Protein AF-A0A914QRM3-F1 (afdb_monomer_lite)

Sequence (183 aa):
MPHLQSGLRARVAMALPGKPNEVCYCHERDYAPWTGEIHGLSQALMSKSRKQKIFWWLVLIICIFCGIFTTVLVVLEYVEGPTATSTTIKMVNTLEFPTITVCPKVPDAFNFTTILEDIHNLIPDIDEIVARDLISYFIAGSGLENMDMIPYNNISYNKYLNSLYLTWSRGYTPGEFFDRIQV

InterPro domains:
  IPR001873 Epithelial sodium channel [PF00858] (37-107)

Foldseek 3Di:
DDDDDDDDPDDPDDDDDPDDDPPPPDPPDDDDPCCVVPPLSCQLRVPPDPVSVVVSVVVVVVVVVVVVVVVVVVVVCVVVPDDDDDDDDDDDPDDDDDDDDDDDLDVPLFPVVVQLVLLCVQVVPDDPVLSVLLVLLLCVVVVHPDSVVNVVDDPVSNVVSVVSNCSSCPPHDNVRSVVVRSD

pLDDT: mean 83.01, std 15.84, range [32.31, 98.38]

Radius of gyration: 47.0 Å; chains: 1; bounding box: 80×95×105 Å

Secondary structure (DSSP, 8-state):
-----------------SS--------TTPPPGGGGTSTTHHHHHH-SSHHHHHHHHHHHHHHHHHHHHHHHHHHHHHHH-PPPPPP-----S--PPPP-----SS-TT--HHHHHHHHHHHSTT--HHHHHHHHHHHHHHTT-S--TTGGGS-HHHHHHHHHHHHHHTTTS-HHHHHHHHT-

Organism: NCBI:txid227884

Structure (mmCIF, N/CA/C/O backbone):
data_AF-A0A914QRM3-F1
#
_entry.id   AF-A0A914QRM3-F1
#
loop_
_atom_site.group_PDB
_atom_site.id
_atom_site.type_symbol
_atom_site.label_atom_id
_atom_site.label_alt_id
_atom_site.label_comp_id
_atom_site.label_asym_id
_atom_site.label_entity_id
_atom_site.label_seq_id
_atom_site.pdbx_PDB_ins_code
_atom_site.Cartn_x
_atom_site.Cartn_y
_atom_site.Cartn_z
_atom_site.occupancy
_atom_site.B_iso_or_equiv
_atom_site.auth_seq_id
_atom_site.auth_comp_id
_atom_site.auth_asym_id
_atom_site.auth_atom_id
_atom_site.pdbx_PDB_model_num
ATOM 1 N N . MET A 1 1 ? -30.491 -69.996 35.099 1.00 32.31 1 MET A N 1
ATOM 2 C CA . MET A 1 1 ? -29.534 -68.967 35.556 1.00 32.31 1 MET A CA 1
ATOM 3 C C . MET A 1 1 ? -30.222 -67.610 35.479 1.00 32.31 1 MET A C 1
ATOM 5 O O . MET A 1 1 ? -30.950 -67.401 34.516 1.00 32.31 1 MET A O 1
ATOM 9 N N . PRO A 1 2 ? -30.103 -66.774 36.521 1.00 44.44 2 PRO A N 1
ATOM 10 C CA . PRO A 1 2 ? -30.988 -65.642 36.787 1.00 44.44 2 PRO A CA 1
ATOM 11 C C . PRO A 1 2 ? -30.394 -64.312 36.299 1.00 44.44 2 PRO A C 1
ATOM 13 O O . PRO A 1 2 ? -29.181 -64.200 36.171 1.00 44.44 2 PRO A O 1
ATOM 16 N N . HIS A 1 3 ? -31.224 -63.278 36.146 1.00 36.53 3 HIS A N 1
ATOM 17 C CA . HIS A 1 3 ? -30.828 -61.930 36.557 1.00 36.53 3 HIS A CA 1
ATOM 18 C C . HIS A 1 3 ? -32.041 -61.124 37.036 1.00 36.53 3 HIS A C 1
ATOM 20 O O . HIS A 1 3 ? -33.030 -60.938 36.333 1.00 36.53 3 HIS A O 1
ATOM 26 N N . LEU A 1 4 ? -31.920 -60.714 38.298 1.00 45.38 4 LEU A N 1
ATOM 27 C CA . LEU A 1 4 ? -32.715 -59.758 39.060 1.00 45.38 4 LEU A CA 1
ATOM 28 C C . LEU A 1 4 ? -32.972 -58.454 38.291 1.00 45.38 4 LEU A C 1
ATOM 30 O O . LEU A 1 4 ? -32.024 -57.887 37.759 1.00 45.38 4 LEU A O 1
ATOM 34 N N . GLN A 1 5 ? -34.165 -57.878 38.451 1.00 45.59 5 GLN A N 1
ATOM 35 C CA . GLN A 1 5 ? -34.281 -56.456 38.788 1.00 45.59 5 GLN A CA 1
ATOM 36 C C . GLN A 1 5 ? -35.493 -56.220 39.699 1.00 45.59 5 GLN A C 1
ATOM 38 O O . GLN A 1 5 ? -36.649 -56.433 39.343 1.00 45.59 5 GLN A O 1
ATOM 43 N N . SER A 1 6 ? -35.171 -55.821 40.926 1.00 44.22 6 SER A N 1
ATOM 44 C CA . SER A 1 6 ? -36.062 -55.444 42.012 1.00 44.22 6 SER A CA 1
ATOM 45 C C . SER A 1 6 ? -36.699 -54.077 41.753 1.00 44.22 6 SER A C 1
ATOM 47 O O . SER A 1 6 ? -35.996 -53.069 41.703 1.00 44.22 6 SER A O 1
ATOM 49 N N . GLY A 1 7 ? -38.026 -54.019 41.659 1.00 42.59 7 GLY A N 1
ATOM 50 C CA . GLY A 1 7 ? -38.788 -52.769 41.671 1.00 42.59 7 GLY A CA 1
ATOM 51 C C . GLY A 1 7 ? -39.452 -52.549 43.028 1.00 42.59 7 GLY A C 1
ATOM 52 O O . GLY A 1 7 ? -40.597 -52.950 43.227 1.00 42.59 7 GLY A O 1
ATOM 53 N N . LEU A 1 8 ? -38.748 -51.919 43.971 1.00 43.88 8 LEU A N 1
ATOM 54 C CA . LEU A 1 8 ? -39.330 -51.486 45.243 1.00 43.88 8 LEU A CA 1
ATOM 55 C C . LEU A 1 8 ? -40.214 -50.249 44.977 1.00 43.88 8 LEU A C 1
ATOM 57 O O . LEU A 1 8 ? -39.715 -49.139 44.807 1.00 43.88 8 LEU A O 1
ATOM 61 N N . ARG A 1 9 ? -41.539 -50.424 44.905 1.00 50.69 9 ARG A N 1
ATOM 62 C CA . ARG A 1 9 ? -42.498 -49.304 44.849 1.00 50.69 9 ARG A CA 1
ATOM 63 C C . ARG A 1 9 ? -42.580 -48.643 46.228 1.00 50.69 9 ARG A C 1
ATOM 65 O O . ARG A 1 9 ? -43.373 -49.056 47.072 1.00 50.69 9 ARG A O 1
ATOM 72 N N . ALA A 1 10 ? -41.777 -47.608 46.455 1.00 48.44 10 ALA A N 1
ATOM 73 C CA . ALA A 1 10 ? -41.947 -46.729 47.605 1.00 48.44 10 ALA A CA 1
ATOM 74 C C . ALA A 1 10 ? -43.252 -45.929 47.441 1.00 48.44 10 ALA A C 1
ATOM 76 O O . ALA A 1 10 ? -43.382 -45.099 46.542 1.00 48.44 10 ALA A O 1
ATOM 77 N N . ARG A 1 11 ? -44.246 -46.191 48.298 1.00 51.44 11 ARG A N 1
ATOM 78 C CA . ARG A 1 11 ? -45.405 -45.305 48.452 1.00 51.44 11 ARG A CA 1
ATOM 79 C C . ARG A 1 11 ? -44.953 -44.091 49.256 1.00 51.44 11 ARG A C 1
ATOM 81 O O . ARG A 1 11 ? -44.710 -44.206 50.453 1.00 51.44 11 ARG A O 1
ATOM 88 N N . VAL A 1 12 ? -44.847 -42.940 48.604 1.00 52.22 12 VAL A N 1
ATOM 89 C CA . VAL A 1 12 ? -44.660 -41.662 49.295 1.00 52.22 12 VAL A CA 1
ATOM 90 C C . VAL A 1 12 ? -46.007 -41.277 49.904 1.00 52.22 12 VAL A C 1
ATOM 92 O O . VAL A 1 12 ? -46.926 -40.872 49.197 1.00 52.22 12 VAL A O 1
ATOM 95 N N . ALA A 1 13 ? -46.150 -41.471 51.214 1.00 53.34 13 ALA A N 1
ATOM 96 C CA . ALA A 1 13 ? -47.268 -40.926 51.968 1.00 53.34 13 ALA A CA 1
ATOM 97 C C . ALA A 1 13 ? -46.993 -39.438 52.220 1.00 53.34 13 ALA A C 1
ATOM 99 O O . ALA A 1 13 ? -46.031 -39.082 52.898 1.00 53.34 13 ALA A O 1
ATOM 100 N N . MET A 1 14 ? -47.820 -38.569 51.643 1.00 47.22 14 MET A N 1
ATOM 101 C CA . MET A 1 14 ? -47.774 -37.134 51.902 1.00 47.22 14 MET A CA 1
ATOM 102 C C . MET A 1 14 ? -48.341 -36.880 53.305 1.00 47.22 14 MET A C 1
ATOM 104 O O . MET A 1 14 ? -49.544 -36.997 53.525 1.00 47.22 14 MET A O 1
ATOM 108 N N . ALA A 1 15 ? -47.470 -36.578 54.268 1.00 55.47 15 ALA A N 1
ATOM 109 C CA . ALA A 1 15 ? -47.881 -36.130 55.592 1.00 55.47 15 ALA A CA 1
ATOM 110 C C . ALA A 1 15 ? -48.317 -34.661 55.499 1.00 55.47 15 ALA A C 1
ATOM 112 O O . ALA A 1 15 ? -47.484 -33.765 55.379 1.00 55.47 15 ALA A O 1
ATOM 113 N N . LEU A 1 16 ? -49.627 -34.417 55.518 1.00 57.28 16 LEU A N 1
ATOM 114 C CA . LEU A 1 16 ? -50.169 -33.067 55.653 1.00 57.28 16 LEU A CA 1
ATOM 115 C C . LEU A 1 16 ? -50.011 -32.613 57.117 1.00 57.28 16 LEU A C 1
ATOM 117 O O . LEU A 1 16 ? -50.362 -33.376 58.022 1.00 57.28 16 LEU A O 1
ATOM 121 N N . PRO A 1 17 ? -49.479 -31.407 57.387 1.00 56.03 17 PRO A N 1
ATOM 122 C CA . PRO A 1 17 ? -49.338 -30.906 58.749 1.00 56.03 17 PRO A CA 1
ATOM 123 C C . PRO A 1 17 ? -50.717 -30.719 59.402 1.00 56.03 17 PRO A C 1
ATOM 125 O O . PRO A 1 17 ? -51.588 -30.034 58.879 1.00 56.03 17 PRO A O 1
ATOM 128 N N . GLY A 1 18 ? -50.911 -31.335 60.572 1.00 53.62 18 GLY A N 1
ATOM 129 C CA . GLY A 1 18 ? -52.171 -31.355 61.328 1.00 53.62 18 GLY A CA 1
ATOM 130 C C . GLY A 1 18 ? -52.475 -30.096 62.149 1.00 53.62 18 GLY A C 1
ATOM 131 O O . GLY A 1 18 ? -53.157 -30.195 63.166 1.00 53.62 18 GLY A O 1
ATOM 132 N N . LYS A 1 19 ? -51.963 -28.923 61.759 1.00 57.38 19 LYS A N 1
ATOM 133 C CA . LYS A 1 19 ? -52.330 -27.639 62.377 1.00 57.38 19 LYS A CA 1
ATOM 134 C C . LYS A 1 19 ? -53.019 -26.762 61.332 1.00 57.38 19 LYS A C 1
ATOM 136 O O . LYS A 1 19 ? -52.552 -26.748 60.196 1.00 57.38 19 LYS A O 1
ATOM 141 N N . PRO A 1 20 ? -54.110 -26.048 61.679 1.00 55.44 20 PRO A N 1
ATOM 142 C CA . PRO A 1 20 ? -54.709 -25.084 60.767 1.00 55.44 20 PRO A CA 1
ATOM 143 C C . PRO A 1 20 ? -53.620 -24.097 60.358 1.00 55.44 20 PRO A C 1
ATOM 145 O O . PRO A 1 20 ? -52.962 -23.511 61.216 1.00 55.44 20 PRO A O 1
ATOM 148 N N . ASN A 1 21 ? -53.384 -24.013 59.052 1.00 53.19 21 ASN A N 1
ATOM 149 C CA . ASN A 1 21 ? -52.345 -23.185 58.466 1.00 53.19 21 ASN A CA 1
ATOM 150 C C . ASN A 1 21 ? -52.490 -21.763 59.017 1.00 53.19 21 ASN A C 1
ATOM 152 O O . ASN A 1 21 ? -53.503 -21.108 58.763 1.00 53.19 21 ASN A O 1
ATOM 156 N N . GLU A 1 22 ? -51.493 -21.290 59.770 1.00 53.03 22 GLU A N 1
ATOM 157 C CA . GLU A 1 22 ? -51.285 -19.856 59.915 1.00 53.03 22 GLU A CA 1
ATOM 158 C C . GLU A 1 22 ? -51.167 -19.325 58.492 1.00 53.03 22 GLU A C 1
ATOM 160 O O . GLU A 1 22 ? -50.235 -19.660 57.760 1.00 53.03 22 GLU A O 1
ATOM 165 N N . VAL A 1 23 ? -52.193 -18.601 58.056 1.00 56.59 23 VAL A N 1
ATOM 166 C CA . VAL A 1 23 ? -52.211 -17.952 56.755 1.00 56.59 23 VAL A CA 1
ATOM 167 C C . VAL A 1 23 ? -50.979 -17.059 56.730 1.00 56.59 23 VAL A C 1
ATOM 169 O O . VAL A 1 23 ? -50.903 -16.092 57.488 1.00 56.59 23 VAL A O 1
ATOM 172 N N . CYS A 1 24 ? -49.980 -17.416 55.920 1.00 56.66 24 CYS A N 1
ATOM 173 C CA . CYS A 1 24 ? -48.835 -16.552 55.696 1.00 56.66 24 CYS A CA 1
ATOM 174 C C . CYS A 1 24 ? -49.390 -15.223 55.184 1.00 56.66 24 CYS A C 1
ATOM 176 O O . CYS A 1 24 ? -49.973 -15.176 54.101 1.00 56.66 24 CYS A O 1
ATOM 178 N N . TYR A 1 25 ? -49.255 -14.164 55.983 1.00 57.44 25 TYR A N 1
ATOM 179 C CA . TYR A 1 25 ? -49.552 -12.812 55.536 1.00 57.44 25 TYR A CA 1
ATOM 180 C C . TYR A 1 25 ? -48.707 -12.562 54.291 1.00 57.44 25 TYR A C 1
ATOM 182 O O . TYR A 1 25 ? -47.479 -12.524 54.371 1.00 57.44 25 TYR A O 1
ATOM 190 N N . CYS A 1 26 ? -49.354 -12.438 53.133 1.00 54.09 26 CYS A N 1
ATOM 191 C CA . CYS A 1 26 ? -48.689 -11.971 51.932 1.00 54.09 26 CYS A CA 1
ATOM 192 C C . CYS A 1 26 ? -48.079 -10.608 52.269 1.00 54.09 26 CYS A C 1
ATOM 194 O O . CYS A 1 26 ? -48.797 -9.687 52.660 1.00 54.09 26 CYS A O 1
ATOM 196 N N . HIS A 1 27 ? -46.756 -10.488 52.181 1.00 56.47 27 HIS A N 1
ATOM 197 C CA . HIS A 1 27 ? -46.093 -9.203 52.305 1.00 56.47 27 HIS A CA 1
ATOM 198 C C . HIS A 1 27 ? -46.630 -8.296 51.189 1.00 56.47 27 HIS A C 1
ATOM 200 O O . HIS A 1 27 ? -46.239 -8.409 50.032 1.00 56.47 27 HIS A O 1
ATOM 206 N N . GLU A 1 28 ? -47.528 -7.368 51.528 1.00 57.94 28 GLU A N 1
ATOM 207 C CA . GLU A 1 28 ? -48.158 -6.406 50.602 1.00 57.94 28 GLU A CA 1
ATOM 208 C C . GLU A 1 28 ? -47.154 -5.454 49.905 1.00 57.94 28 GLU A C 1
ATOM 210 O O . GLU A 1 28 ? -47.548 -4.516 49.213 1.00 57.94 28 GLU A O 1
ATOM 215 N N . ARG A 1 29 ? -45.841 -5.652 50.091 1.00 56.44 29 ARG A N 1
ATOM 216 C CA . ARG A 1 29 ? -44.758 -4.828 49.535 1.00 56.44 29 ARG A CA 1
ATOM 217 C C . ARG A 1 29 ? -43.585 -5.638 48.980 1.00 56.44 29 ARG A C 1
ATOM 219 O O . ARG A 1 29 ? -42.462 -5.134 48.968 1.00 56.44 29 ARG A O 1
ATOM 226 N N . ASP A 1 30 ? -43.820 -6.863 48.524 1.00 71.12 30 ASP A N 1
ATOM 227 C CA . ASP A 1 30 ? -42.767 -7.613 47.845 1.00 71.12 30 ASP A CA 1
ATOM 228 C C . ASP A 1 30 ? -42.549 -7.070 46.429 1.00 71.12 30 ASP A C 1
ATOM 230 O O . ASP A 1 30 ? -43.471 -6.932 45.623 1.00 71.12 30 ASP A O 1
ATOM 234 N N . TYR A 1 31 ? -41.299 -6.709 46.140 1.00 75.75 31 TYR A N 1
ATOM 235 C CA . TYR A 1 31 ? -40.885 -6.312 44.802 1.00 75.75 31 TYR A CA 1
ATOM 236 C C . TYR A 1 31 ? -40.922 -7.521 43.867 1.00 75.75 31 TYR A C 1
ATOM 238 O O . TYR A 1 31 ? -40.736 -8.663 44.284 1.00 75.75 31 TYR A O 1
ATOM 246 N N . ALA A 1 32 ? -41.145 -7.265 42.579 1.00 82.19 32 ALA A N 1
ATOM 247 C CA . ALA A 1 32 ? -41.215 -8.326 41.589 1.00 82.19 32 ALA A CA 1
ATOM 248 C C . ALA A 1 32 ? -39.908 -9.158 41.549 1.00 82.19 32 ALA A C 1
ATOM 250 O O . ALA A 1 32 ? -38.824 -8.589 41.734 1.00 82.19 32 ALA A O 1
ATOM 251 N N . PRO A 1 33 ? -39.977 -10.476 41.265 1.00 80.19 33 PRO A N 1
ATOM 252 C CA . PRO A 1 33 ? -38.829 -11.387 41.377 1.00 80.19 33 PRO A CA 1
ATOM 253 C C . PRO A 1 33 ? -37.594 -10.957 40.567 1.00 80.19 33 PRO A C 1
ATOM 255 O O . PRO A 1 33 ? -36.465 -11.117 41.026 1.00 80.19 33 PRO A O 1
ATOM 258 N N . TRP A 1 34 ? -37.804 -10.324 39.408 1.00 83.56 34 TRP A N 1
ATOM 259 C CA . TRP A 1 34 ? -36.744 -9.835 38.514 1.00 83.56 34 TRP A CA 1
ATOM 260 C C . TRP A 1 34 ? -35.870 -8.732 39.128 1.00 83.56 34 TRP A C 1
ATOM 262 O O . TRP A 1 34 ? -34.761 -8.474 38.665 1.00 83.56 34 TRP A O 1
ATOM 272 N N . THR A 1 35 ? -36.315 -8.079 40.205 1.00 83.88 35 THR A N 1
ATOM 273 C CA . THR A 1 35 ? -35.494 -7.068 40.894 1.00 83.88 35 THR A CA 1
ATOM 274 C C . THR A 1 35 ? -34.237 -7.654 41.542 1.00 83.88 35 THR A C 1
ATOM 276 O O . THR A 1 35 ? -33.295 -6.908 41.814 1.00 83.88 35 THR A O 1
ATOM 279 N N . GLY A 1 36 ? -34.202 -8.976 41.758 1.00 82.00 36 GLY A N 1
ATOM 280 C CA . GLY A 1 36 ? -33.008 -9.710 42.176 1.00 82.00 36 GLY A CA 1
ATOM 281 C C . GLY A 1 36 ? -32.040 -10.034 41.033 1.00 82.00 36 GLY A C 1
ATOM 282 O O . GLY A 1 36 ? -30.864 -10.267 41.295 1.00 82.00 36 GLY A O 1
ATOM 283 N N . GLU A 1 37 ? -32.501 -10.013 39.781 1.00 88.50 37 GLU A N 1
ATOM 284 C CA . GLU A 1 37 ? -31.672 -10.292 38.598 1.00 88.50 37 GLU A CA 1
ATOM 285 C C . GLU A 1 37 ? -30.802 -9.085 38.228 1.00 88.50 37 GLU A C 1
ATOM 287 O O . GLU A 1 37 ? -29.675 -9.228 37.752 1.00 88.50 37 GLU A O 1
ATOM 292 N N . ILE A 1 38 ? -31.304 -7.876 38.492 1.00 88.88 38 ILE A N 1
ATOM 293 C CA . ILE A 1 38 ? -30.548 -6.643 38.289 1.00 88.88 38 ILE A CA 1
ATOM 294 C C . ILE A 1 38 ? -29.708 -6.370 39.535 1.00 88.88 38 ILE A C 1
ATOM 296 O O . ILE A 1 38 ? -30.195 -5.870 40.556 1.00 88.88 38 ILE A O 1
ATOM 300 N N . HIS A 1 39 ? -28.414 -6.676 39.434 1.00 88.38 39 HIS A N 1
ATOM 301 C CA . HIS A 1 39 ? -27.445 -6.415 40.493 1.00 88.38 39 HIS A CA 1
ATOM 302 C C . HIS A 1 39 ? -27.532 -4.958 40.977 1.00 88.38 39 HIS A C 1
ATOM 304 O O . HIS A 1 39 ? -27.426 -4.013 40.201 1.00 88.38 39 HIS A O 1
ATOM 310 N N . GLY A 1 40 ? -27.745 -4.775 42.283 1.00 85.94 40 GLY A N 1
ATOM 311 C CA . GLY A 1 40 ? -27.859 -3.459 42.922 1.00 85.94 40 GLY A CA 1
ATOM 312 C C . GLY A 1 40 ? -29.268 -2.850 42.939 1.00 85.94 40 GLY A C 1
ATOM 313 O O . GLY A 1 40 ? -29.540 -2.030 43.818 1.00 85.94 40 GLY A O 1
ATOM 314 N N . LEU A 1 41 ? -30.198 -3.284 42.075 1.00 90.06 41 LEU A N 1
ATOM 315 C CA . LEU A 1 41 ? -31.577 -2.769 42.059 1.00 90.06 41 LEU A CA 1
ATOM 316 C C . LEU A 1 41 ? -32.353 -3.178 43.314 1.00 90.06 41 LEU A C 1
ATOM 318 O O . LEU A 1 41 ? -32.967 -2.332 43.966 1.00 90.06 41 LEU A O 1
ATOM 322 N N . SER A 1 42 ? -32.250 -4.447 43.712 1.00 87.38 42 SER A N 1
ATOM 323 C CA . SER A 1 42 ? -32.796 -4.932 44.985 1.00 87.38 42 SER A CA 1
ATOM 324 C C . SER A 1 42 ? -32.278 -4.111 46.181 1.00 87.38 42 SER A C 1
ATOM 326 O O . SER A 1 42 ? -33.062 -3.690 47.031 1.00 87.38 42 SER A O 1
ATOM 328 N N . GLN A 1 43 ? -30.986 -3.753 46.203 1.00 88.12 43 GLN A N 1
ATOM 329 C CA . GLN A 1 43 ? -30.393 -2.956 47.288 1.00 88.12 43 GLN A CA 1
ATOM 330 C C . GLN A 1 43 ? -30.882 -1.499 47.303 1.00 88.12 43 GLN A C 1
ATOM 332 O O . GLN A 1 43 ? -31.118 -0.930 48.374 1.00 88.12 43 GLN A O 1
ATOM 337 N N . ALA A 1 44 ? -31.102 -0.903 46.128 1.00 88.81 44 ALA A N 1
ATOM 338 C CA . ALA A 1 44 ? -31.688 0.431 46.004 1.00 88.81 44 ALA A CA 1
ATOM 339 C C . ALA A 1 44 ? -33.150 0.474 46.489 1.00 88.81 44 ALA A C 1
ATOM 341 O O . ALA A 1 44 ? -33.570 1.444 47.132 1.00 88.81 44 ALA A O 1
ATOM 342 N N . LEU A 1 45 ? -33.915 -0.590 46.226 1.00 87.44 45 LEU A N 1
ATOM 343 C CA . LEU A 1 45 ? -35.334 -0.701 46.572 1.00 87.44 45 LEU A CA 1
ATOM 344 C C . LEU A 1 45 ? -35.570 -1.093 48.043 1.00 87.44 45 LEU A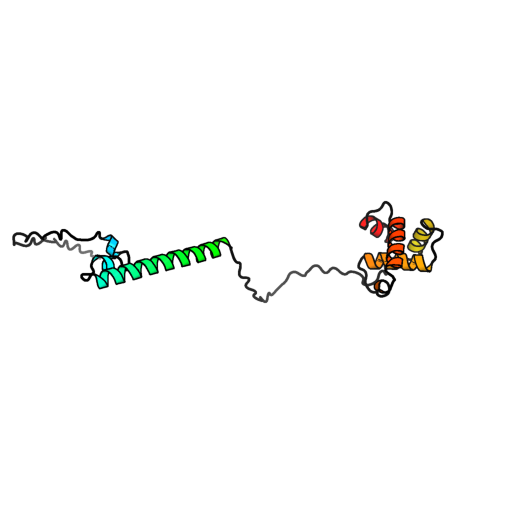 C 1
ATOM 346 O O . LEU A 1 45 ? -36.437 -0.512 48.709 1.00 87.44 45 LEU A O 1
ATOM 350 N N . MET A 1 46 ? -34.782 -2.032 48.575 1.00 85.56 46 MET A N 1
ATOM 351 C CA . MET A 1 46 ? -34.947 -2.600 49.924 1.00 85.56 46 MET A CA 1
ATOM 352 C C . MET A 1 46 ? -34.203 -1.835 51.030 1.00 85.56 46 MET A C 1
ATOM 354 O O . MET A 1 46 ? -34.417 -2.095 52.216 1.00 85.56 46 MET A O 1
ATOM 358 N N . SER A 1 47 ? -33.350 -0.867 50.683 1.00 87.19 47 SER A N 1
ATOM 359 C CA . SER A 1 47 ? -32.629 -0.052 51.668 1.00 87.19 47 SER A CA 1
ATOM 360 C C . SER A 1 47 ? -33.584 0.693 52.616 1.00 87.19 47 SER A C 1
ATOM 362 O O . SER A 1 47 ? -34.493 1.402 52.184 1.00 87.19 47 SER A O 1
ATOM 364 N N . LYS A 1 48 ? -33.356 0.591 53.932 1.00 86.19 48 LYS A N 1
ATOM 365 C CA . LYS A 1 48 ? -34.233 1.193 54.958 1.00 86.19 48 LYS A CA 1
ATOM 366 C C . LYS A 1 48 ? -33.972 2.688 55.174 1.00 86.19 48 LYS A C 1
ATOM 368 O O . LYS A 1 48 ? -34.889 3.438 55.496 1.00 86.19 48 LYS A O 1
ATOM 373 N N . SER A 1 49 ? -32.729 3.138 54.981 1.00 92.75 49 SER A N 1
ATOM 374 C CA . SER A 1 49 ? -32.320 4.532 55.198 1.00 92.75 49 SER A CA 1
ATOM 375 C C . SER A 1 49 ? -32.378 5.352 53.908 1.00 92.75 49 SER A C 1
ATOM 377 O O . SER A 1 49 ? -31.940 4.892 52.852 1.00 92.75 49 SER A O 1
ATOM 379 N N . ARG A 1 50 ? -32.844 6.609 53.993 1.00 88.75 50 ARG A N 1
ATOM 380 C CA . ARG A 1 50 ? -32.840 7.552 52.854 1.00 88.75 50 ARG A CA 1
ATOM 381 C C . ARG A 1 50 ? -31.432 7.769 52.289 1.00 88.75 50 ARG A C 1
ATOM 383 O O . ARG A 1 50 ? -31.275 7.806 51.076 1.00 88.75 50 ARG A O 1
ATOM 390 N N . LYS A 1 51 ? -30.410 7.849 53.150 1.00 92.19 51 LYS A N 1
ATOM 391 C CA . LYS A 1 51 ? -29.010 8.038 52.722 1.00 92.19 51 LYS A CA 1
ATOM 392 C C . LYS A 1 51 ? -28.509 6.855 51.891 1.00 92.19 51 LYS A C 1
ATOM 394 O O . LYS A 1 51 ? -27.903 7.044 50.846 1.00 92.19 51 LYS A O 1
ATOM 399 N N . GLN A 1 52 ? -28.818 5.640 52.337 1.00 89.88 52 GLN A N 1
ATOM 400 C CA . GLN A 1 52 ? -28.413 4.411 51.660 1.00 89.88 52 GLN A CA 1
ATOM 401 C C . GLN A 1 52 ? -29.182 4.209 50.342 1.00 89.88 52 GLN A C 1
ATOM 403 O O . GLN A 1 52 ? -28.589 3.767 49.364 1.00 89.88 52 GLN A O 1
ATOM 408 N N . LYS A 1 53 ? -30.457 4.625 50.264 1.00 91.44 53 LYS A N 1
ATOM 409 C CA . LYS A 1 53 ? -31.199 4.648 48.990 1.00 91.44 53 LYS A CA 1
ATOM 410 C C . LYS A 1 53 ? -30.538 5.573 47.971 1.00 91.44 53 LYS A C 1
ATOM 412 O O . LYS A 1 53 ? -30.301 5.151 46.847 1.00 91.44 53 LYS A O 1
ATOM 417 N N . ILE A 1 54 ? -30.222 6.808 48.368 1.00 94.12 54 ILE A N 1
ATOM 418 C CA . ILE A 1 54 ? -29.564 7.784 47.485 1.00 94.12 54 ILE A CA 1
ATOM 419 C C . ILE A 1 54 ? -28.218 7.241 46.996 1.00 94.12 54 ILE A C 1
ATOM 421 O O . ILE A 1 54 ? -27.936 7.313 45.806 1.00 94.12 54 ILE A O 1
ATOM 425 N N . PHE A 1 55 ? -27.426 6.646 47.893 1.00 94.44 55 PHE A N 1
ATOM 426 C CA . PHE A 1 55 ? -26.156 6.016 47.536 1.00 94.44 55 PHE A CA 1
ATOM 427 C C . PHE A 1 55 ? -26.323 4.930 46.462 1.00 94.44 55 PHE A C 1
ATOM 429 O O . PHE A 1 55 ? -25.663 4.994 45.430 1.00 94.44 55 PHE A O 1
ATOM 436 N N . TRP A 1 56 ? -27.232 3.969 46.657 1.00 93.81 56 TRP A N 1
ATOM 437 C CA . TRP A 1 56 ? -27.425 2.881 45.692 1.00 93.81 56 TRP A CA 1
ATOM 438 C C . TRP A 1 56 ? -27.983 3.353 44.350 1.00 93.81 56 TRP A C 1
ATOM 440 O O . TRP A 1 56 ? -27.559 2.855 43.310 1.00 93.81 56 TRP A O 1
ATOM 450 N N . TRP A 1 57 ? -28.880 4.341 44.354 1.00 94.31 57 TRP A N 1
ATOM 451 C CA . TRP A 1 57 ? -29.363 4.956 43.117 1.00 94.31 57 TRP A CA 1
ATOM 452 C C . TRP A 1 57 ? -28.251 5.673 42.357 1.00 94.31 57 TRP A C 1
ATOM 454 O O . TRP A 1 57 ? -28.150 5.520 41.144 1.00 94.31 57 TRP A O 1
ATOM 464 N N . LEU A 1 58 ? -27.386 6.403 43.063 1.00 95.56 58 LEU A N 1
ATOM 465 C CA . LEU A 1 58 ? -26.232 7.064 42.461 1.00 95.56 58 LEU A CA 1
ATOM 466 C C . LEU A 1 58 ? -25.290 6.035 41.821 1.00 95.56 58 LEU A C 1
ATOM 468 O O . LEU A 1 58 ? -24.919 6.196 40.661 1.00 95.56 58 LEU A O 1
ATOM 472 N N . VAL A 1 59 ? -24.956 4.956 42.536 1.00 95.31 59 VAL A N 1
ATOM 473 C CA . VAL A 1 59 ? -24.099 3.879 42.012 1.00 95.31 59 VAL A CA 1
ATOM 474 C C . VAL A 1 59 ? -24.712 3.236 40.766 1.00 95.31 59 VAL A C 1
ATOM 476 O O . VAL A 1 59 ? -24.023 3.107 39.759 1.00 95.31 59 VAL A O 1
ATOM 479 N N . LEU A 1 60 ? -26.005 2.892 40.792 1.00 94.75 60 LEU A N 1
ATOM 480 C CA . LEU A 1 60 ? -26.693 2.310 39.633 1.00 94.75 60 LEU A CA 1
ATOM 481 C C . LEU A 1 60 ? -26.661 3.234 38.417 1.00 94.75 60 LEU A C 1
ATOM 483 O O . LEU A 1 60 ? -26.360 2.781 37.317 1.00 94.75 60 LEU A O 1
ATOM 487 N N . ILE A 1 61 ? -26.937 4.525 38.615 1.00 95.62 61 ILE A N 1
ATOM 488 C CA . ILE A 1 61 ? -26.904 5.515 37.538 1.00 95.62 61 ILE A CA 1
ATOM 489 C C . ILE A 1 61 ? -25.499 5.584 36.932 1.00 95.62 61 ILE A C 1
ATOM 491 O O . ILE A 1 61 ? -25.366 5.488 35.714 1.00 95.62 61 ILE A O 1
ATOM 495 N N . ILE A 1 62 ? -24.452 5.678 37.759 1.00 97.00 62 ILE A N 1
ATOM 496 C CA . ILE A 1 62 ? -23.065 5.697 37.274 1.00 97.00 62 ILE A CA 1
ATOM 497 C C . ILE A 1 62 ? -22.742 4.425 36.485 1.00 97.00 62 ILE A C 1
ATOM 499 O O . ILE A 1 62 ? -22.218 4.520 35.379 1.00 97.00 62 ILE A O 1
ATOM 503 N N . CYS A 1 63 ? -23.087 3.245 37.004 1.00 96.38 63 CYS A N 1
ATOM 504 C CA . CYS A 1 63 ? -22.834 1.981 36.312 1.00 96.38 63 CYS A CA 1
ATOM 505 C C . CYS A 1 63 ? -23.559 1.898 34.960 1.00 96.38 63 CYS A C 1
ATOM 507 O O . CYS A 1 63 ? -22.967 1.425 33.992 1.00 96.38 63 CYS A O 1
ATOM 509 N N . ILE A 1 64 ? -24.801 2.389 34.870 1.00 96.00 64 ILE A N 1
ATOM 510 C CA . ILE A 1 64 ? -25.553 2.455 33.609 1.00 96.00 64 ILE A CA 1
ATOM 511 C C . ILE A 1 64 ? -24.861 3.399 32.622 1.00 96.00 64 ILE A C 1
ATOM 513 O O . ILE A 1 64 ? -24.647 3.018 31.474 1.00 96.00 64 ILE A O 1
ATOM 517 N N . PHE A 1 65 ? -24.460 4.597 33.057 1.00 98.12 65 PHE A N 1
ATOM 518 C CA . PHE A 1 65 ? -23.742 5.544 32.199 1.00 98.12 65 PHE A CA 1
ATOM 519 C C . PHE A 1 65 ? -22.414 4.972 31.696 1.00 98.12 65 PHE A C 1
ATOM 521 O O . PHE A 1 65 ? -22.143 5.035 30.498 1.00 98.12 65 PHE A O 1
ATOM 528 N N . CYS A 1 66 ? -21.614 4.372 32.582 1.00 98.06 66 CYS A N 1
ATOM 529 C CA . CYS A 1 66 ? -20.373 3.705 32.199 1.00 98.06 66 CYS A CA 1
ATOM 530 C C . CYS A 1 66 ? -20.632 2.565 31.207 1.00 98.06 66 CYS A C 1
ATOM 532 O O . CYS A 1 66 ? -19.928 2.477 30.209 1.00 98.06 66 CYS A O 1
ATOM 534 N N . GLY A 1 67 ? -21.653 1.736 31.447 1.00 97.44 67 GLY A N 1
ATOM 535 C CA . GLY A 1 67 ? -22.013 0.628 30.562 1.00 97.44 67 GLY A CA 1
ATOM 536 C C . GLY A 1 67 ? -22.467 1.087 29.176 1.00 97.44 67 GLY A C 1
ATOM 537 O O . GLY A 1 67 ? -22.036 0.522 28.173 1.00 97.44 67 GLY A O 1
ATOM 538 N N . ILE A 1 68 ? -23.291 2.136 29.094 1.00 98.12 68 ILE A N 1
ATOM 539 C CA . ILE A 1 68 ? -23.695 2.732 27.811 1.00 98.12 68 ILE A CA 1
ATOM 540 C C . ILE A 1 68 ? -22.466 3.280 27.085 1.00 98.12 68 ILE A C 1
ATOM 542 O O . ILE A 1 68 ? -22.267 2.979 25.912 1.00 98.12 68 ILE A O 1
ATOM 546 N N . PHE A 1 69 ? -21.623 4.046 27.781 1.00 98.38 69 PHE A N 1
ATOM 547 C CA . PHE A 1 69 ? -20.433 4.654 27.193 1.00 98.38 69 PHE A CA 1
ATOM 548 C C . PHE A 1 69 ? -19.466 3.608 26.625 1.00 98.38 69 PHE A C 1
ATOM 550 O O . PHE A 1 69 ? -19.068 3.714 25.467 1.00 98.38 69 PHE A O 1
ATOM 557 N N . THR A 1 70 ? -19.135 2.563 27.390 1.00 98.12 70 THR A N 1
ATOM 558 C CA . THR A 1 70 ? -18.246 1.493 26.910 1.00 98.12 70 THR A CA 1
ATOM 559 C C . THR A 1 70 ? -18.869 0.700 25.767 1.00 98.12 70 THR A C 1
ATOM 561 O O . THR A 1 70 ? -18.173 0.384 24.807 1.00 98.12 70 THR A O 1
ATOM 564 N N . THR A 1 71 ? -20.176 0.426 25.821 1.00 98.25 71 THR A N 1
ATOM 565 C CA . THR A 1 71 ? -20.884 -0.263 24.730 1.00 98.25 71 THR A CA 1
ATOM 566 C C . THR A 1 71 ? -20.824 0.548 23.438 1.00 98.25 71 THR A C 1
ATOM 568 O O . THR A 1 71 ? -20.543 -0.014 22.384 1.00 98.25 71 THR A O 1
ATOM 571 N N . VAL A 1 72 ? -21.028 1.868 23.506 1.00 98.12 72 VAL A N 1
ATOM 572 C CA . VAL A 1 72 ? -20.912 2.753 22.337 1.00 98.12 72 VAL A CA 1
ATOM 573 C C . VAL A 1 72 ? -19.497 2.723 21.763 1.00 98.12 72 VAL A C 1
ATOM 575 O O . VAL A 1 72 ? -19.356 2.577 20.554 1.00 98.12 72 VAL A O 1
ATOM 578 N N . LEU A 1 73 ? -18.459 2.805 22.603 1.00 97.75 73 LEU A N 1
ATOM 579 C CA . LEU A 1 73 ? -17.070 2.740 22.135 1.00 97.75 73 LEU A CA 1
ATOM 580 C C . LEU A 1 73 ? -16.764 1.427 21.406 1.00 97.75 73 LEU A C 1
ATOM 582 O O . LEU A 1 73 ? -16.219 1.461 20.308 1.00 97.75 73 LEU A O 1
ATOM 586 N N . VAL A 1 74 ? -17.172 0.288 21.973 1.00 97.56 74 VAL A N 1
ATOM 587 C CA . VAL A 1 74 ? -16.959 -1.032 21.353 1.00 97.56 74 VAL A CA 1
ATOM 588 C C . VAL A 1 74 ? -17.719 -1.160 20.031 1.00 97.56 74 VAL A C 1
ATOM 590 O O . VAL A 1 74 ? -17.201 -1.728 19.074 1.00 97.56 74 VAL A O 1
ATOM 593 N N . VAL A 1 75 ? -18.943 -0.630 19.949 1.00 97.56 75 VAL A N 1
ATOM 594 C CA . VAL A 1 75 ? -19.724 -0.645 18.702 1.00 97.56 75 VAL A CA 1
ATOM 595 C C . VAL A 1 75 ? -19.070 0.227 17.631 1.00 97.56 75 VAL A C 1
ATOM 597 O O . VAL A 1 75 ? -19.024 -0.186 16.476 1.00 97.56 75 VAL A O 1
ATOM 600 N N . LEU A 1 76 ? -18.550 1.402 17.994 1.00 97.06 76 LEU A N 1
ATOM 601 C CA . LEU A 1 76 ? -17.825 2.260 17.055 1.00 97.06 76 LEU A CA 1
ATOM 602 C C . LEU A 1 76 ? -16.553 1.576 16.549 1.00 97.06 76 LEU A C 1
ATOM 604 O O . LEU A 1 76 ? -16.363 1.496 15.340 1.00 97.06 76 LEU A O 1
ATOM 608 N N . GLU A 1 77 ? -15.754 0.993 17.446 1.00 95.81 77 GLU A N 1
ATOM 609 C CA . GLU A 1 77 ? -14.557 0.227 17.076 1.00 95.81 77 GLU A CA 1
ATOM 610 C C . GLU A 1 77 ? -14.903 -0.949 16.147 1.00 95.81 77 GLU A C 1
ATOM 612 O O . GLU A 1 77 ? -14.234 -1.174 15.142 1.00 95.81 77 GLU A O 1
ATOM 617 N N . TYR A 1 78 ? -15.997 -1.665 16.421 1.00 95.44 78 TYR A N 1
ATOM 618 C CA . TYR A 1 78 ? -16.472 -2.748 15.558 1.00 95.44 78 TYR A CA 1
ATOM 619 C C . TYR A 1 78 ? -16.869 -2.260 14.154 1.00 95.44 78 TYR A C 1
ATOM 621 O O . TYR A 1 78 ? -16.551 -2.919 13.165 1.00 95.44 78 TYR A O 1
ATOM 629 N N . VAL A 1 79 ? -17.552 -1.114 14.057 1.00 97.12 79 VAL A N 1
ATOM 630 C CA . VAL A 1 79 ? -17.992 -0.527 12.777 1.00 97.12 79 VAL A CA 1
ATOM 631 C C . VAL A 1 79 ? -16.818 0.034 11.972 1.00 97.12 79 VAL A C 1
ATOM 633 O O . VAL A 1 79 ? -16.816 -0.084 10.748 1.00 97.12 79 VAL A O 1
ATOM 636 N N . GLU A 1 80 ? -15.820 0.618 12.637 1.00 96.25 80 GLU A N 1
ATOM 637 C CA . GLU A 1 80 ? -14.588 1.100 11.999 1.00 96.25 80 GLU A CA 1
ATOM 638 C C . GLU A 1 80 ? -13.755 -0.044 11.403 1.00 96.25 80 GLU A C 1
ATOM 640 O O . GLU A 1 80 ? -12.993 0.174 10.460 1.00 96.25 80 GLU A O 1
ATOM 645 N N . GLY A 1 81 ? -13.929 -1.268 11.912 1.00 92.50 81 GLY A N 1
ATOM 646 C CA . GLY A 1 81 ? -13.314 -2.478 11.372 1.00 92.50 81 GLY A CA 1
ATOM 647 C C . GLY A 1 81 ? -11.781 -2.435 11.338 1.00 92.50 81 GLY A C 1
ATOM 648 O O . GLY A 1 81 ? -11.202 -2.770 10.299 1.00 92.50 81 GLY A O 1
ATOM 649 N N . PRO A 1 82 ? -11.095 -2.034 12.427 1.00 92.75 82 PRO A N 1
ATOM 650 C CA . PRO A 1 82 ? -9.644 -1.978 12.437 1.00 92.75 82 PRO A CA 1
ATOM 651 C C . PRO A 1 82 ? -9.066 -3.378 12.214 1.00 92.75 82 PRO A C 1
ATOM 653 O O . PRO A 1 82 ? -9.452 -4.357 12.853 1.00 92.75 82 PRO A O 1
ATOM 656 N N . THR A 1 83 ? -8.103 -3.480 11.304 1.00 91.62 83 THR A N 1
ATOM 657 C CA . THR A 1 83 ? -7.405 -4.736 11.023 1.00 91.62 83 THR A CA 1
ATOM 658 C C . THR A 1 83 ? -6.040 -4.744 11.693 1.00 91.62 83 THR A C 1
ATOM 660 O O . THR A 1 83 ? -5.246 -3.824 11.494 1.00 91.62 83 THR A O 1
ATOM 663 N N . ALA A 1 84 ? -5.730 -5.807 12.434 1.00 90.56 84 ALA A N 1
ATOM 664 C CA . ALA A 1 84 ? -4.388 -6.059 12.947 1.00 90.56 84 ALA A CA 1
ATOM 665 C C . ALA A 1 84 ? -3.647 -7.034 12.022 1.00 90.56 84 ALA A C 1
ATOM 667 O O . ALA A 1 84 ? -4.110 -8.150 11.780 1.00 90.56 84 ALA A O 1
ATOM 668 N N . THR A 1 85 ? -2.480 -6.633 11.522 1.00 93.06 85 THR A N 1
ATOM 669 C CA . THR A 1 85 ? -1.633 -7.502 10.696 1.00 93.06 85 THR A CA 1
ATOM 670 C C . THR A 1 85 ? -0.675 -8.288 11.584 1.00 93.06 85 THR A C 1
ATOM 672 O O . THR A 1 85 ? 0.156 -7.704 12.276 1.00 93.06 85 THR A O 1
ATOM 675 N N . SER A 1 86 ? -0.754 -9.620 11.539 1.00 92.25 86 SER A N 1
ATOM 676 C CA . SER A 1 86 ? 0.223 -10.505 12.178 1.00 92.25 86 SER A CA 1
ATOM 677 C C . SER A 1 86 ? 1.185 -11.051 11.127 1.00 92.25 86 SER A C 1
ATOM 679 O O . SER A 1 86 ? 0.776 -11.756 10.204 1.00 92.25 86 SER A O 1
ATOM 681 N N . THR A 1 87 ? 2.468 -10.717 11.253 1.00 92.56 87 THR A N 1
ATOM 682 C CA . THR A 1 87 ? 3.524 -11.263 10.400 1.00 92.56 87 THR A CA 1
ATOM 683 C C . THR A 1 87 ? 4.172 -12.457 11.092 1.00 92.56 87 THR A C 1
ATOM 685 O O . THR A 1 87 ? 4.499 -12.431 12.276 1.00 92.56 87 THR A O 1
ATOM 688 N N . THR A 1 88 ? 4.337 -13.557 10.364 1.00 93.81 88 THR A N 1
ATOM 689 C CA . THR A 1 88 ? 5.043 -14.746 10.854 1.00 93.81 88 THR A CA 1
ATOM 690 C C . THR A 1 88 ? 5.866 -15.320 9.719 1.00 93.81 88 THR A C 1
ATOM 692 O O . THR A 1 88 ? 5.342 -15.596 8.641 1.00 93.81 88 THR A O 1
ATOM 695 N N . ILE A 1 89 ? 7.157 -15.519 9.969 1.00 93.69 89 ILE A N 1
ATOM 696 C CA . ILE A 1 89 ? 8.063 -16.160 9.019 1.00 93.69 89 ILE A CA 1
ATOM 697 C C . ILE A 1 89 ? 7.888 -17.673 9.164 1.00 93.69 89 ILE A C 1
ATOM 699 O O . ILE A 1 89 ? 8.084 -18.225 10.246 1.00 93.69 89 ILE A O 1
ATOM 703 N N . LYS A 1 90 ? 7.504 -18.348 8.076 1.00 93.62 90 LYS A N 1
ATOM 704 C CA . LYS A 1 90 ? 7.386 -19.810 8.017 1.00 93.62 90 LYS A CA 1
ATOM 705 C C . LYS A 1 90 ? 8.442 -20.371 7.074 1.00 93.62 90 LYS A C 1
ATOM 707 O O . LYS A 1 90 ? 8.532 -19.938 5.930 1.00 93.62 90 LYS A O 1
ATOM 712 N N . MET A 1 91 ? 9.212 -21.347 7.546 1.00 93.81 91 MET A N 1
ATOM 713 C CA . MET A 1 91 ? 10.109 -22.124 6.689 1.00 93.81 91 MET A CA 1
ATOM 714 C C . MET A 1 91 ? 9.305 -23.215 5.976 1.00 93.81 91 MET A C 1
ATOM 716 O O . MET A 1 91 ? 8.526 -23.922 6.616 1.00 93.81 91 MET A O 1
ATOM 720 N N . VAL A 1 92 ? 9.482 -23.339 4.662 1.00 94.75 92 VAL A N 1
ATOM 721 C CA . VAL A 1 92 ? 8.788 -24.315 3.808 1.00 94.75 92 VAL A CA 1
ATOM 722 C C . VAL A 1 92 ? 9.805 -25.129 3.011 1.00 94.75 92 VAL A C 1
ATOM 724 O O . VAL A 1 92 ? 10.875 -24.628 2.680 1.00 94.75 92 VAL A O 1
ATOM 727 N N . ASN A 1 93 ? 9.477 -26.386 2.703 1.00 95.69 93 ASN A N 1
ATOM 728 C CA . ASN A 1 93 ? 10.393 -27.300 2.004 1.00 95.69 93 ASN A CA 1
ATOM 729 C C . ASN A 1 93 ? 10.531 -26.988 0.506 1.00 95.69 93 ASN A C 1
ATOM 731 O O . ASN A 1 93 ? 11.530 -27.345 -0.109 1.00 95.69 93 ASN A O 1
ATOM 735 N N . THR A 1 94 ? 9.523 -26.346 -0.082 1.00 94.12 94 THR A N 1
ATOM 736 C CA . THR A 1 94 ? 9.476 -25.961 -1.495 1.00 94.12 94 THR A CA 1
ATOM 737 C C . THR A 1 94 ? 8.780 -24.613 -1.617 1.00 94.12 94 THR A C 1
ATOM 739 O O . THR A 1 94 ? 7.796 -24.368 -0.917 1.00 94.12 94 THR A O 1
ATOM 742 N N . LEU A 1 95 ? 9.263 -23.764 -2.518 1.00 95.12 95 LEU A N 1
ATOM 743 C CA . LEU A 1 95 ? 8.667 -22.473 -2.841 1.00 95.12 95 LEU A CA 1
ATOM 744 C C . LEU A 1 95 ? 8.567 -22.361 -4.362 1.00 95.12 95 LEU A C 1
ATOM 746 O O . LEU A 1 95 ? 9.454 -22.840 -5.069 1.00 95.12 95 LEU A O 1
ATOM 750 N N . GLU A 1 96 ? 7.496 -21.750 -4.860 1.00 94.56 96 GLU A N 1
ATOM 751 C CA . GLU A 1 96 ? 7.400 -21.433 -6.281 1.00 94.56 96 GLU A CA 1
ATOM 752 C C . GLU A 1 96 ? 8.530 -20.479 -6.664 1.00 94.56 96 GLU A C 1
ATOM 754 O O . GLU A 1 96 ? 8.811 -19.500 -5.966 1.00 94.56 96 GLU A O 1
ATOM 759 N N . PHE A 1 97 ? 9.210 -20.798 -7.762 1.00 95.69 97 PHE A N 1
ATOM 760 C CA . PHE A 1 97 ? 10.264 -19.939 -8.266 1.00 95.69 97 PHE A CA 1
ATOM 761 C C . PHE A 1 97 ? 9.624 -18.673 -8.849 1.00 95.69 97 PHE A C 1
ATOM 763 O O . PHE A 1 97 ? 8.718 -18.789 -9.680 1.00 95.69 97 PHE A O 1
ATOM 770 N N . PRO A 1 98 ? 10.043 -17.469 -8.426 1.00 94.56 98 PRO A N 1
ATOM 771 C CA . PRO A 1 98 ? 9.446 -16.241 -8.924 1.00 94.56 98 PRO A CA 1
ATOM 772 C C . PRO A 1 98 ? 9.777 -16.047 -10.403 1.00 94.56 98 PRO A C 1
ATOM 774 O O . PRO A 1 98 ? 10.792 -16.528 -10.911 1.00 94.56 98 PRO A O 1
ATOM 777 N N . THR A 1 99 ? 8.940 -15.281 -11.096 1.00 93.50 99 THR A N 1
ATOM 778 C CA . THR A 1 99 ? 9.294 -14.812 -12.437 1.00 93.50 99 THR A CA 1
ATOM 779 C C . THR A 1 99 ? 10.468 -13.847 -12.322 1.00 93.50 99 THR A C 1
ATOM 781 O O . THR A 1 99 ? 10.376 -12.826 -11.641 1.00 93.50 99 THR A O 1
ATOM 784 N N . ILE A 1 100 ? 11.570 -14.170 -12.993 1.00 90.75 100 ILE A N 1
ATOM 785 C CA . ILE A 1 100 ? 12.729 -13.288 -13.100 1.00 90.75 100 ILE A CA 1
ATOM 786 C C . ILE A 1 100 ? 12.601 -12.521 -14.410 1.00 90.75 100 ILE A C 1
ATOM 788 O O . ILE A 1 100 ? 12.651 -13.115 -15.484 1.00 90.75 100 ILE A O 1
ATOM 792 N N . THR A 1 101 ? 12.446 -11.201 -14.315 1.00 87.38 101 THR A N 1
ATOM 793 C CA . THR A 1 101 ? 12.531 -10.307 -15.476 1.00 87.38 101 THR A CA 1
ATOM 794 C C . THR A 1 101 ? 13.927 -9.706 -15.513 1.00 87.38 101 THR A C 1
ATOM 796 O O . THR A 1 101 ? 14.351 -9.075 -14.546 1.00 87.38 101 THR A O 1
ATOM 799 N N . VAL A 1 102 ? 14.650 -9.929 -16.610 1.00 81.06 102 VAL A N 1
ATOM 800 C CA . VAL A 1 102 ? 15.986 -9.369 -16.832 1.00 81.06 102 VAL A CA 1
ATOM 801 C C . VAL A 1 102 ? 15.870 -8.283 -17.890 1.00 81.06 102 VAL A C 1
ATOM 803 O O . VAL A 1 102 ? 15.546 -8.578 -19.037 1.00 81.06 102 VAL A O 1
ATOM 806 N N . CYS A 1 103 ? 16.145 -7.041 -17.502 1.00 71.06 103 CYS A N 1
ATOM 807 C CA . CYS A 1 103 ? 16.253 -5.923 -18.433 1.00 71.06 103 CYS A CA 1
ATOM 808 C C . CYS A 1 103 ? 17.738 -5.654 -18.717 1.00 71.06 103 CYS A C 1
ATOM 810 O O . CYS A 1 103 ? 18.531 -5.628 -17.768 1.00 71.06 103 CYS A O 1
ATOM 812 N N . PRO A 1 104 ? 18.145 -5.453 -19.983 1.00 72.94 104 PRO A N 1
ATOM 813 C CA . PRO A 1 104 ? 19.499 -5.013 -20.281 1.00 72.94 104 PRO A CA 1
ATOM 814 C C . PRO A 1 104 ? 19.744 -3.637 -19.648 1.00 72.94 104 PRO A C 1
ATOM 816 O O . PRO A 1 104 ? 18.904 -2.742 -19.716 1.00 72.94 104 PRO A O 1
ATOM 819 N N . LYS A 1 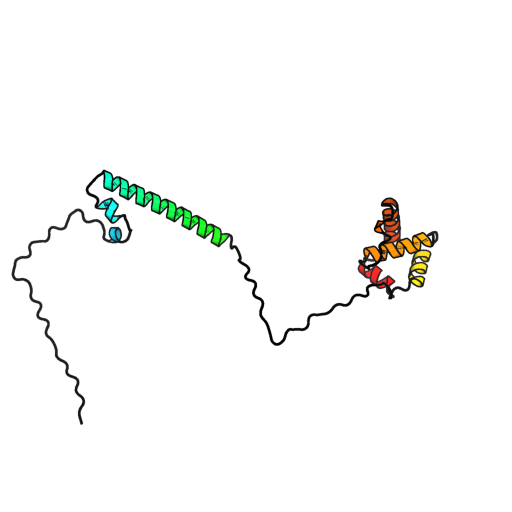105 ? 20.904 -3.479 -18.999 1.00 68.56 105 LYS A N 1
ATOM 820 C CA . LYS A 1 105 ? 21.300 -2.219 -18.344 1.00 68.56 105 LYS A CA 1
ATOM 821 C C . LYS A 1 105 ? 21.630 -1.120 -19.356 1.00 68.56 105 LYS A C 1
ATOM 823 O O . LYS A 1 105 ? 21.502 0.064 -19.056 1.00 68.56 105 LYS A O 1
ATOM 828 N N . VAL A 1 106 ? 22.116 -1.520 -20.525 1.00 69.69 106 VAL A N 1
ATOM 829 C CA . VAL A 1 106 ? 22.563 -0.624 -21.586 1.00 69.69 106 VAL A CA 1
ATOM 830 C C . VAL A 1 106 ? 21.692 -0.816 -22.824 1.00 69.69 106 VAL A C 1
ATOM 832 O O . VAL A 1 106 ? 21.240 -1.931 -23.069 1.00 69.69 106 VAL A O 1
ATOM 835 N N . PRO A 1 107 ? 21.470 0.241 -23.618 1.00 69.19 107 PRO A N 1
ATOM 836 C CA . PRO A 1 107 ? 20.811 0.155 -24.919 1.00 69.19 107 PRO A CA 1
ATOM 837 C C . PRO A 1 107 ? 21.706 -0.506 -25.989 1.00 69.19 107 PRO A C 1
ATOM 839 O O . PRO A 1 107 ? 21.942 0.058 -27.055 1.00 69.19 107 PRO A O 1
ATOM 842 N N . ASP A 1 108 ? 22.252 -1.688 -25.715 1.00 68.19 108 ASP A N 1
ATOM 843 C CA . ASP A 1 108 ? 23.099 -2.430 -26.661 1.00 68.19 108 ASP A CA 1
ATOM 844 C C . ASP A 1 108 ? 22.324 -2.963 -27.878 1.00 68.19 108 ASP A C 1
ATOM 846 O O . ASP A 1 108 ? 22.925 -3.273 -28.905 1.00 68.19 108 ASP A O 1
ATOM 850 N N . ALA A 1 109 ? 20.994 -3.008 -27.786 1.00 73.56 109 ALA A N 1
ATOM 851 C CA . ALA A 1 109 ? 20.104 -3.393 -28.873 1.00 73.56 109 ALA A CA 1
ATOM 852 C C . ALA A 1 109 ? 19.782 -2.263 -29.876 1.00 73.56 109 ALA A C 1
ATOM 854 O O . ALA A 1 109 ? 19.210 -2.555 -30.924 1.00 73.56 109 ALA A O 1
ATOM 855 N N . PHE A 1 110 ? 20.115 -0.991 -29.603 1.00 81.12 110 PHE A N 1
ATOM 856 C CA . PHE A 1 110 ? 19.795 0.099 -30.537 1.00 81.12 110 PHE A CA 1
ATOM 857 C C . PHE A 1 110 ? 20.839 0.240 -31.648 1.00 81.12 110 PHE A C 1
ATOM 859 O O . PHE A 1 110 ? 22.034 0.419 -31.399 1.00 81.12 110 PHE A O 1
ATOM 866 N N . ASN A 1 111 ? 20.369 0.270 -32.896 1.00 86.31 111 ASN A N 1
ATOM 867 C CA . ASN A 1 111 ? 21.190 0.647 -34.038 1.00 86.31 111 ASN A CA 1
ATOM 868 C C . ASN A 1 111 ? 21.256 2.178 -34.165 1.00 86.31 111 ASN A C 1
ATOM 870 O O . ASN A 1 111 ? 20.497 2.802 -34.905 1.00 86.31 111 ASN A O 1
ATOM 874 N N . PHE A 1 112 ? 22.190 2.791 -33.435 1.00 87.12 112 PHE A N 1
ATOM 875 C CA . PHE A 1 112 ? 22.359 4.247 -33.414 1.00 87.12 112 PHE A CA 1
ATOM 876 C C . PHE A 1 112 ? 22.595 4.869 -34.795 1.00 87.12 112 PHE A C 1
ATOM 878 O O . PHE A 1 112 ? 22.215 6.018 -34.996 1.00 87.12 112 PHE A O 1
ATOM 885 N N . THR A 1 113 ? 23.191 4.140 -35.743 1.00 89.06 113 THR A N 1
ATOM 886 C CA . THR A 1 113 ? 23.405 4.638 -37.110 1.00 89.06 113 THR A CA 1
ATOM 887 C C . THR A 1 113 ? 22.075 4.837 -37.828 1.00 89.06 113 THR A C 1
ATOM 889 O O . THR A 1 113 ? 21.812 5.925 -38.328 1.00 89.06 113 THR A O 1
ATOM 892 N N . THR A 1 114 ? 21.201 3.829 -37.802 1.00 89.06 114 THR A N 1
ATOM 893 C CA . THR A 1 114 ? 19.871 3.905 -38.426 1.00 89.06 114 THR A CA 1
ATOM 894 C C . THR A 1 114 ? 18.981 4.946 -37.751 1.00 89.06 114 THR A C 1
ATOM 896 O O . THR A 1 114 ? 18.281 5.696 -38.426 1.00 89.06 114 THR A O 1
ATOM 899 N N . ILE A 1 115 ? 19.049 5.046 -36.422 1.00 91.50 115 ILE A N 1
ATOM 900 C CA . ILE A 1 115 ? 18.306 6.057 -35.659 1.00 91.50 115 ILE A CA 1
ATOM 901 C C . ILE A 1 115 ? 18.753 7.470 -36.053 1.00 91.50 115 ILE A C 1
ATOM 903 O O . ILE A 1 115 ? 17.921 8.350 -36.263 1.00 91.50 115 ILE A O 1
ATOM 907 N N . LEU A 1 116 ? 20.064 7.689 -36.178 1.00 92.38 116 LEU A N 1
ATOM 908 C CA . LEU A 1 116 ? 20.613 8.985 -36.567 1.00 92.38 116 LEU A CA 1
ATOM 909 C C . LEU A 1 116 ? 20.215 9.357 -38.004 1.00 92.38 116 LEU A C 1
ATOM 911 O O . LEU A 1 116 ? 19.854 10.504 -38.262 1.00 92.38 116 LEU A O 1
ATOM 915 N N . GLU A 1 117 ? 20.217 8.388 -38.923 1.00 91.06 117 GLU A N 1
ATOM 916 C CA . GLU A 1 117 ? 19.724 8.575 -40.293 1.00 91.06 117 GLU A CA 1
ATOM 917 C C . GLU A 1 117 ? 18.232 8.951 -40.328 1.00 91.06 117 GLU A C 1
ATOM 919 O O . GLU A 1 117 ? 17.861 9.883 -41.040 1.00 91.06 117 GLU A O 1
ATOM 924 N N . ASP A 1 118 ? 17.370 8.291 -39.542 1.00 91.50 118 ASP A N 1
ATOM 925 C CA . ASP A 1 118 ? 15.938 8.633 -39.449 1.00 91.50 118 ASP A CA 1
ATOM 926 C C . ASP A 1 118 ? 15.728 10.060 -38.913 1.00 91.50 118 ASP A C 1
ATOM 928 O O . ASP A 1 118 ? 14.933 10.820 -39.476 1.00 91.50 118 ASP A O 1
ATOM 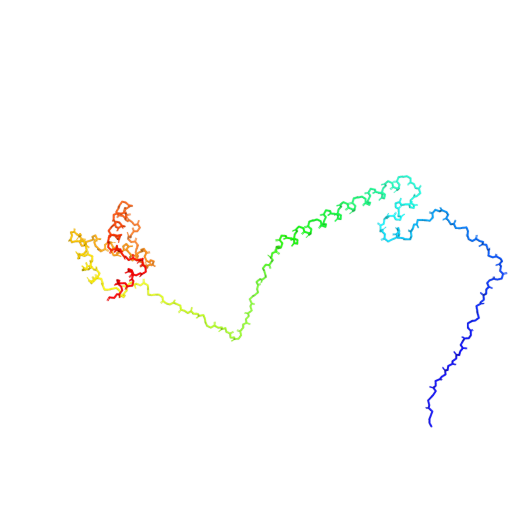932 N N . ILE A 1 119 ? 16.506 10.471 -37.904 1.00 93.50 119 ILE A N 1
ATOM 933 C CA . ILE A 1 119 ? 16.481 11.845 -37.379 1.00 93.50 119 ILE A CA 1
ATOM 934 C C . ILE A 1 119 ? 16.877 12.853 -38.461 1.00 93.50 119 ILE A C 1
ATOM 936 O O . ILE A 1 119 ? 16.162 13.836 -38.650 1.00 93.50 119 ILE A O 1
ATOM 940 N N . HIS A 1 120 ? 17.969 12.621 -39.197 1.00 93.75 120 HIS A N 1
ATOM 941 C CA . HIS A 1 120 ? 18.400 13.532 -40.264 1.00 93.75 120 HIS A CA 1
ATOM 942 C C . HIS A 1 120 ? 17.412 13.581 -41.435 1.00 93.75 120 HIS A C 1
ATOM 944 O O . HIS A 1 120 ? 17.227 14.637 -42.035 1.00 93.75 120 HIS A O 1
ATOM 950 N N . ASN A 1 121 ? 16.726 12.479 -41.740 1.00 92.25 121 ASN A N 1
ATOM 951 C CA . ASN A 1 121 ? 15.686 12.474 -42.769 1.00 92.25 121 ASN A CA 1
ATOM 952 C C . ASN A 1 121 ? 14.472 13.333 -42.377 1.00 92.25 121 ASN A C 1
ATOM 954 O O . ASN A 1 121 ? 13.858 13.965 -43.237 1.00 92.25 121 ASN A O 1
ATOM 958 N N . LEU A 1 122 ? 14.119 13.364 -41.088 1.00 91.50 122 LEU A N 1
ATOM 959 C CA . LEU A 1 122 ? 12.979 14.131 -40.573 1.00 91.50 122 LEU A CA 1
ATOM 960 C C . LEU A 1 122 ? 13.339 15.578 -40.205 1.00 91.50 122 LEU A C 1
ATOM 962 O O . LEU A 1 122 ? 12.487 16.465 -40.293 1.00 91.50 122 LEU A O 1
ATOM 966 N N . ILE A 1 123 ? 14.585 15.822 -39.798 1.00 93.81 123 ILE A N 1
ATOM 967 C CA . ILE A 1 123 ? 15.105 17.115 -39.345 1.00 93.81 123 ILE A CA 1
ATOM 968 C C . ILE A 1 123 ? 16.459 17.367 -40.044 1.00 93.81 123 ILE A C 1
ATOM 970 O O . ILE A 1 123 ? 17.512 17.172 -39.441 1.00 93.81 123 ILE A O 1
ATOM 974 N N . PRO A 1 124 ? 16.461 17.792 -41.321 1.00 89.25 124 PRO A N 1
ATOM 975 C CA . PRO A 1 124 ? 17.668 17.818 -42.158 1.00 89.25 124 PRO A CA 1
ATOM 976 C C . PRO A 1 124 ? 18.764 18.786 -41.691 1.00 89.25 124 PRO A C 1
ATOM 978 O O . PRO A 1 124 ? 19.939 18.511 -41.909 1.00 89.25 124 PRO A O 1
ATOM 981 N N . ASP A 1 125 ? 18.402 19.871 -41.003 1.00 92.25 125 ASP A N 1
ATOM 982 C CA . ASP A 1 125 ? 19.346 20.902 -40.540 1.00 92.25 125 ASP A CA 1
ATOM 983 C C . ASP A 1 125 ? 19.792 20.713 -39.075 1.00 92.25 125 ASP A C 1
ATOM 985 O O . ASP A 1 125 ? 20.308 21.643 -38.449 1.00 92.25 125 ASP A O 1
ATOM 989 N N . ILE A 1 126 ? 19.555 19.537 -38.481 1.00 94.06 126 ILE A N 1
ATOM 990 C CA . ILE A 1 126 ? 19.988 19.256 -37.108 1.00 94.06 126 ILE A CA 1
ATOM 991 C C . ILE A 1 126 ? 21.501 19.020 -37.047 1.00 94.06 126 ILE A C 1
ATOM 993 O O . ILE A 1 126 ? 22.069 18.269 -37.838 1.00 94.06 126 ILE A O 1
ATOM 997 N N . ASP A 1 127 ? 22.154 19.652 -36.075 1.00 95.00 127 ASP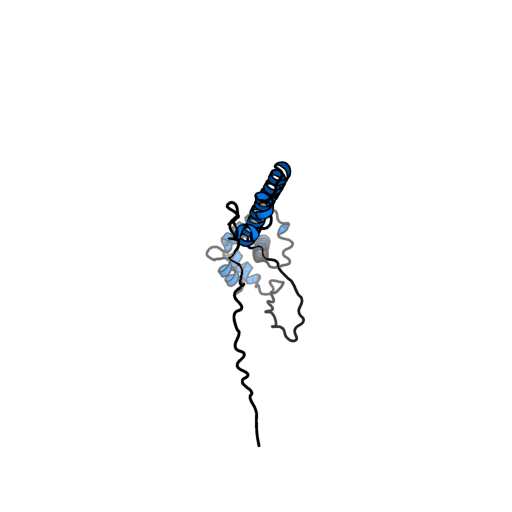 A N 1
ATOM 998 C CA . ASP A 1 127 ? 23.562 19.401 -35.773 1.00 95.00 127 ASP A CA 1
ATOM 999 C C . ASP A 1 127 ? 23.759 17.984 -35.203 1.00 95.00 127 ASP A C 1
ATOM 1001 O O . ASP A 1 127 ? 22.922 17.489 -34.444 1.00 95.00 127 ASP A O 1
ATOM 1005 N N . GLU A 1 128 ? 24.876 17.331 -35.539 1.00 92.25 128 GLU A N 1
ATOM 1006 C CA . GLU A 1 128 ? 25.141 15.946 -35.127 1.00 92.25 128 GLU A CA 1
ATOM 1007 C C . GLU A 1 128 ? 25.187 15.790 -33.595 1.00 92.25 128 GLU A C 1
ATOM 1009 O O . GLU A 1 128 ? 24.709 14.789 -33.054 1.00 92.25 128 GLU A O 1
ATOM 1014 N N . ILE A 1 129 ? 25.710 16.788 -32.874 1.00 91.38 129 ILE A N 1
ATOM 1015 C CA . ILE A 1 129 ? 25.765 16.771 -31.406 1.00 91.38 129 ILE A CA 1
ATOM 1016 C C . ILE A 1 129 ? 24.344 16.850 -30.845 1.00 91.38 129 ILE A C 1
ATOM 1018 O O . ILE A 1 129 ? 23.973 16.066 -29.974 1.00 91.38 129 ILE A O 1
ATOM 1022 N N . VAL A 1 130 ? 23.514 17.734 -31.404 1.00 93.25 130 VAL A N 1
ATOM 1023 C CA . VAL A 1 130 ? 22.111 17.894 -30.991 1.00 93.25 130 VAL A CA 1
ATOM 1024 C C . VAL A 1 130 ? 21.296 16.633 -31.292 1.00 93.25 130 VAL A C 1
ATOM 1026 O O . VAL A 1 130 ? 20.447 16.248 -30.490 1.00 93.25 130 VAL A O 1
ATOM 1029 N N . ALA A 1 131 ? 21.562 15.952 -32.408 1.00 93.62 131 ALA A N 1
ATOM 1030 C CA . ALA A 1 131 ? 20.910 14.689 -32.740 1.00 93.62 131 ALA A CA 1
ATOM 1031 C C . ALA A 1 131 ? 21.282 13.568 -31.749 1.00 93.62 131 ALA A C 1
ATOM 1033 O O . ALA A 1 131 ? 20.415 12.817 -31.301 1.00 93.62 131 ALA A O 1
ATOM 1034 N N . ARG A 1 132 ? 22.550 13.490 -31.325 1.00 91.38 132 ARG A N 1
ATOM 1035 C CA . ARG A 1 132 ? 22.999 12.550 -30.279 1.00 91.38 132 ARG A CA 1
ATOM 1036 C C . ARG A 1 132 ? 22.413 12.882 -28.905 1.00 91.38 132 ARG A C 1
ATOM 1038 O O . ARG A 1 132 ? 22.022 11.971 -28.168 1.00 91.38 132 ARG A O 1
ATOM 1045 N N . ASP A 1 133 ? 22.294 14.165 -28.580 1.00 91.88 133 ASP A N 1
ATOM 1046 C CA . ASP A 1 133 ? 21.636 14.627 -27.356 1.00 91.88 133 ASP A CA 1
ATOM 1047 C C . ASP A 1 133 ? 20.137 14.308 -27.367 1.00 91.88 133 ASP A C 1
ATOM 1049 O O . ASP A 1 133 ? 19.586 13.919 -26.338 1.00 91.88 133 ASP A O 1
ATOM 1053 N N . LEU A 1 134 ? 19.479 14.403 -28.527 1.00 92.56 134 LEU A N 1
ATOM 1054 C CA . LEU A 1 134 ? 18.078 14.022 -28.711 1.00 92.56 134 LEU A CA 1
ATOM 1055 C C . LEU A 1 134 ? 17.858 12.523 -28.470 1.00 92.56 134 LEU A C 1
ATOM 1057 O O . LEU A 1 134 ? 16.925 12.147 -27.759 1.00 92.56 134 LEU A O 1
ATOM 1061 N N . ILE A 1 135 ? 18.738 11.672 -29.006 1.00 90.88 135 ILE A N 1
ATOM 1062 C CA . ILE A 1 135 ? 18.709 10.225 -28.747 1.00 90.88 135 ILE A CA 1
ATOM 1063 C C . ILE A 1 135 ? 18.907 9.951 -27.251 1.00 90.88 135 ILE A C 1
ATOM 1065 O O . ILE A 1 135 ? 18.150 9.191 -26.649 1.00 90.88 135 ILE A O 1
ATOM 1069 N N . SER A 1 136 ? 19.888 10.606 -26.628 1.00 89.31 136 SER A N 1
ATOM 1070 C CA . SER A 1 136 ? 20.172 10.452 -25.196 1.00 89.31 136 SER A CA 1
ATOM 1071 C C . SER A 1 136 ? 18.996 10.920 -24.327 1.00 89.31 136 SER A C 1
ATOM 1073 O O . SER A 1 136 ? 18.644 10.259 -23.352 1.00 89.31 136 SER A O 1
ATOM 1075 N N . TYR A 1 137 ? 18.331 12.012 -24.715 1.00 90.75 137 TYR A N 1
ATOM 1076 C CA . TYR A 1 137 ? 17.118 12.522 -24.073 1.00 90.75 137 TYR A CA 1
ATOM 1077 C C . TYR A 1 137 ? 15.953 11.524 -24.162 1.00 90.75 137 TYR A C 1
ATOM 1079 O O . TYR A 1 137 ? 15.293 11.260 -23.156 1.00 90.75 137 TYR A O 1
ATOM 1087 N N . PHE A 1 138 ? 15.731 10.924 -25.336 1.00 89.56 138 PHE A N 1
ATOM 1088 C CA . PHE A 1 138 ? 14.720 9.881 -25.540 1.00 89.56 138 PHE A CA 1
ATOM 1089 C C . PHE A 1 138 ? 14.992 8.630 -24.688 1.00 89.56 138 PHE A C 1
ATOM 1091 O O . PHE A 1 138 ? 14.096 8.132 -23.999 1.00 89.56 138 PHE A O 1
ATOM 1098 N N . ILE A 1 139 ? 16.236 8.149 -24.688 1.00 87.00 139 ILE A N 1
ATOM 1099 C CA . ILE A 1 139 ? 16.648 6.967 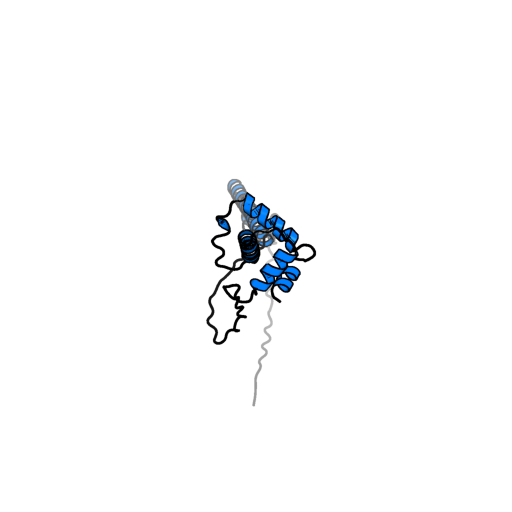-23.923 1.00 87.00 139 ILE A CA 1
ATOM 1100 C C . ILE A 1 139 ? 16.501 7.210 -22.414 1.00 87.00 139 ILE A C 1
ATOM 1102 O O . ILE A 1 139 ? 15.958 6.361 -21.704 1.00 87.00 139 ILE A O 1
ATOM 1106 N N . ALA A 1 140 ? 16.908 8.389 -21.932 1.00 86.56 140 ALA A N 1
ATOM 1107 C CA . ALA A 1 140 ? 16.730 8.791 -20.538 1.00 86.56 140 ALA A CA 1
ATOM 1108 C C . ALA A 1 140 ? 15.244 8.855 -20.145 1.00 86.56 140 ALA A C 1
ATOM 1110 O O . ALA A 1 140 ? 14.863 8.383 -19.074 1.00 86.56 140 ALA A O 1
ATOM 1111 N N . GLY A 1 141 ? 14.389 9.385 -21.028 1.00 83.94 141 GLY A N 1
ATOM 1112 C CA . GLY A 1 141 ? 12.935 9.410 -20.838 1.00 83.94 141 GLY A CA 1
ATOM 1113 C C . GLY A 1 141 ? 12.283 8.022 -20.829 1.00 83.94 141 GLY A C 1
ATOM 1114 O O . GLY A 1 141 ? 11.219 7.855 -20.238 1.00 83.94 141 GLY A O 1
ATOM 1115 N N . SER A 1 142 ? 12.940 7.025 -21.426 1.00 81.50 142 SER A N 1
ATOM 1116 C CA . SER A 1 142 ? 12.480 5.631 -21.488 1.00 81.50 142 SER A CA 1
ATOM 1117 C C . SER A 1 142 ? 12.913 4.787 -20.277 1.00 81.50 142 SER A C 1
ATOM 1119 O O . SER A 1 142 ? 12.565 3.611 -20.196 1.00 81.50 142 SER A O 1
ATOM 1121 N N . GLY A 1 143 ? 13.649 5.370 -19.321 1.00 77.06 143 GLY A N 1
ATOM 1122 C CA . GLY A 1 143 ? 14.026 4.713 -18.063 1.00 77.06 143 GLY A CA 1
ATOM 1123 C C . GLY A 1 143 ? 15.292 3.850 -18.122 1.00 77.06 143 GLY A C 1
ATOM 1124 O O . GLY A 1 143 ? 15.498 3.025 -17.234 1.00 77.06 143 GLY A O 1
ATOM 1125 N N . LEU A 1 144 ? 16.136 4.023 -19.143 1.00 80.19 144 LEU A N 1
ATOM 1126 C CA . LEU A 1 144 ? 17.431 3.340 -19.249 1.00 80.19 144 LEU A CA 1
ATOM 1127 C C . LEU A 1 144 ? 18.519 4.055 -18.418 1.00 80.19 144 LEU A C 1
ATOM 1129 O O . LEU A 1 144 ? 18.534 5.282 -18.312 1.00 80.19 144 LEU A O 1
ATOM 1133 N N . GLU A 1 145 ? 19.427 3.282 -17.810 1.00 72.88 145 GLU A N 1
ATOM 1134 C CA . GLU A 1 145 ? 20.459 3.786 -16.887 1.00 72.88 145 GLU A CA 1
ATOM 1135 C C . GLU A 1 145 ? 21.695 4.380 -17.600 1.00 72.88 145 GLU A C 1
ATOM 1137 O O . GLU A 1 145 ? 21.945 4.133 -18.780 1.00 72.88 145 GLU A O 1
ATOM 1142 N N . ASN A 1 146 ? 22.538 5.090 -16.834 1.00 73.00 146 ASN A N 1
ATOM 1143 C CA . ASN A 1 146 ? 23.786 5.752 -17.265 1.00 73.00 146 ASN A CA 1
ATOM 1144 C C . ASN A 1 146 ? 23.580 6.973 -18.184 1.00 73.00 146 ASN A C 1
ATOM 1146 O O . ASN A 1 146 ? 24.437 7.299 -19.003 1.00 73.00 146 ASN A O 1
ATOM 1150 N N . MET A 1 147 ? 22.459 7.681 -18.016 1.00 77.88 147 MET A N 1
ATOM 1151 C CA . MET A 1 147 ? 22.174 8.969 -18.668 1.00 77.88 147 MET A CA 1
ATOM 1152 C C . MET A 1 147 ? 22.499 10.160 -17.760 1.00 77.88 147 MET A C 1
ATOM 1154 O O . MET A 1 147 ? 21.779 11.159 -17.718 1.00 77.88 147 MET A O 1
ATOM 1158 N N . ASP A 1 148 ? 23.613 10.059 -17.035 1.00 76.81 148 ASP A N 1
ATOM 1159 C CA . ASP A 1 148 ? 23.998 10.988 -15.964 1.00 76.81 148 ASP A CA 1
ATOM 1160 C C . ASP A 1 148 ? 24.244 12.416 -16.467 1.00 76.81 148 ASP A C 1
ATOM 1162 O O . ASP A 1 148 ? 24.218 13.358 -15.685 1.00 76.81 148 ASP A O 1
ATOM 1166 N N . MET A 1 149 ? 24.443 12.594 -17.775 1.00 75.62 149 MET A N 1
ATOM 1167 C CA . MET A 1 149 ? 24.712 13.891 -18.401 1.00 75.62 149 MET A CA 1
ATOM 1168 C C . MET A 1 149 ? 23.440 14.715 -18.662 1.00 75.62 149 MET A C 1
ATOM 1170 O O . MET A 1 149 ? 23.502 15.943 -18.681 1.00 75.62 149 MET A O 1
ATOM 1174 N N . ILE A 1 150 ? 22.274 14.074 -18.809 1.00 78.56 150 ILE A N 1
ATOM 1175 C CA . ILE A 1 150 ? 21.006 14.748 -19.151 1.00 78.56 150 ILE A CA 1
ATOM 1176 C C . ILE A 1 150 ? 20.504 15.697 -18.042 1.00 78.56 150 ILE A C 1
ATOM 1178 O O . ILE A 1 150 ? 20.059 16.802 -18.368 1.00 78.56 150 ILE A O 1
ATOM 1182 N N . PRO A 1 151 ? 20.596 15.360 -16.739 1.00 76.62 151 PRO A N 1
ATOM 1183 C CA . PRO A 1 151 ? 20.211 16.275 -15.661 1.00 76.62 151 PRO A CA 1
ATOM 1184 C C . PRO A 1 151 ? 21.051 17.558 -15.576 1.00 76.62 151 PRO A C 1
ATOM 1186 O O . PRO A 1 151 ? 20.577 18.549 -15.024 1.00 76.62 151 PRO A O 1
ATOM 1189 N N . TYR A 1 152 ? 22.279 17.561 -16.110 1.00 81.69 152 TYR A N 1
ATOM 1190 C CA . TYR A 1 152 ? 23.151 18.744 -16.117 1.00 81.69 152 TYR A CA 1
ATOM 1191 C C . TYR A 1 152 ? 22.835 19.720 -17.257 1.00 81.69 152 TYR A C 1
ATOM 1193 O O . TYR A 1 152 ? 23.339 20.846 -17.264 1.00 81.69 152 TYR A O 1
ATOM 1201 N N . ASN A 1 153 ? 21.977 19.324 -18.200 1.00 84.25 153 ASN A N 1
ATOM 1202 C CA . ASN A 1 153 ? 21.529 20.200 -19.270 1.00 84.25 153 ASN A CA 1
ATOM 1203 C C . ASN A 1 153 ? 20.654 21.337 -18.732 1.00 84.25 153 ASN A C 1
ATOM 1205 O O . ASN A 1 153 ? 19.845 21.179 -17.816 1.00 84.25 153 ASN A O 1
ATOM 1209 N N . ASN A 1 154 ? 20.769 22.506 -19.360 1.00 90.69 154 ASN A N 1
ATOM 1210 C CA . ASN A 1 154 ? 19.915 23.642 -19.039 1.00 90.69 154 ASN A CA 1
ATOM 1211 C C . ASN A 1 154 ? 18.440 23.300 -19.329 1.00 90.69 154 ASN A C 1
ATOM 1213 O O . ASN A 1 154 ? 18.119 22.726 -20.368 1.00 90.69 154 ASN A O 1
ATOM 1217 N N . ILE A 1 155 ? 17.524 23.723 -18.454 1.00 89.75 155 ILE A N 1
ATOM 1218 C CA . ILE A 1 155 ? 16.071 23.554 -18.616 1.00 89.75 155 ILE A CA 1
ATOM 1219 C C . ILE A 1 155 ? 15.597 24.032 -19.996 1.00 89.75 155 ILE A C 1
ATOM 1221 O O . ILE A 1 155 ? 14.767 23.377 -20.625 1.00 89.75 155 ILE A O 1
ATOM 1225 N N . SER A 1 156 ? 16.124 25.157 -20.488 1.00 93.25 156 SER A N 1
ATOM 1226 C CA . SER A 1 156 ? 15.778 25.672 -21.819 1.00 93.25 156 SER A CA 1
ATOM 1227 C C . SER A 1 156 ? 16.223 24.729 -22.939 1.00 93.25 156 SER A C 1
ATOM 1229 O O . SER A 1 156 ? 15.487 24.548 -23.907 1.00 93.25 156 SER A O 1
ATOM 1231 N N . TYR A 1 157 ? 17.382 24.085 -22.786 1.00 94.12 157 TYR A N 1
ATOM 1232 C CA . TYR A 1 157 ? 17.884 23.099 -23.742 1.00 94.12 157 TYR A CA 1
ATOM 1233 C C . TYR A 1 157 ? 17.049 21.815 -23.708 1.00 94.12 157 TYR A C 1
ATOM 1235 O O . TYR A 1 157 ? 16.627 21.332 -24.750 1.00 94.12 157 TYR A O 1
ATOM 1243 N N . ASN A 1 158 ? 16.669 21.336 -22.522 1.00 92.19 158 ASN A N 1
ATOM 1244 C CA . ASN A 1 158 ? 15.773 20.182 -22.394 1.00 92.19 158 ASN A CA 1
ATOM 1245 C C . ASN A 1 158 ? 14.385 20.443 -23.004 1.00 92.19 158 ASN A C 1
ATOM 1247 O O . ASN A 1 158 ? 13.800 19.551 -23.612 1.00 92.19 158 ASN A O 1
ATOM 1251 N N . LYS A 1 159 ? 13.858 21.672 -22.904 1.00 94.56 159 LYS A N 1
ATOM 1252 C CA . LYS A 1 159 ? 12.619 22.060 -23.607 1.00 94.56 159 LYS A CA 1
ATOM 1253 C C . LYS A 1 159 ? 12.786 22.045 -25.127 1.00 94.56 159 LYS A C 1
ATOM 1255 O O . LYS A 1 159 ? 11.862 21.637 -25.827 1.00 94.56 159 LYS A O 1
ATOM 1260 N N . TYR A 1 160 ? 13.944 22.476 -25.624 1.00 95.12 160 TYR A N 1
ATOM 1261 C CA . TYR A 1 160 ? 14.278 22.397 -27.042 1.00 95.12 160 TYR A CA 1
ATOM 1262 C C . TYR A 1 160 ? 14.360 20.938 -27.516 1.00 95.12 160 TYR A C 1
ATOM 1264 O O . TYR A 1 160 ? 13.648 20.578 -28.454 1.00 95.12 160 TYR A O 1
ATOM 1272 N N . LEU A 1 161 ? 15.092 20.072 -26.807 1.00 94.31 161 LEU A N 1
ATOM 1273 C CA . LEU A 1 161 ? 15.147 18.633 -27.098 1.00 94.31 161 LEU A CA 1
ATOM 1274 C C . LEU A 1 161 ? 13.757 17.983 -27.067 1.00 94.31 161 LEU A C 1
ATOM 1276 O O . LEU A 1 161 ? 13.423 17.222 -27.968 1.00 94.31 161 LEU A O 1
ATOM 1280 N N . ASN A 1 162 ? 12.899 18.352 -26.111 1.00 94.56 162 ASN A N 1
ATOM 1281 C CA . ASN A 1 162 ? 11.515 17.876 -26.079 1.00 94.56 162 ASN A CA 1
ATOM 1282 C C . ASN A 1 162 ? 10.720 18.289 -27.331 1.00 94.56 162 ASN A C 1
ATOM 1284 O O . ASN A 1 162 ? 9.935 17.505 -27.853 1.00 94.56 162 ASN A O 1
ATOM 1288 N N . SER A 1 163 ? 10.918 19.509 -27.842 1.00 95.62 163 SER A N 1
ATOM 1289 C CA . SER A 1 163 ? 10.243 19.955 -29.070 1.00 95.62 163 SER A CA 1
ATOM 1290 C C . SER A 1 163 ? 10.704 19.183 -30.313 1.00 95.62 163 SER A C 1
ATOM 1292 O O . SER A 1 163 ? 9.879 18.832 -31.162 1.00 95.62 163 SER A O 1
ATOM 1294 N N . LEU A 1 164 ? 11.997 18.849 -30.385 1.00 95.56 164 LEU A N 1
ATOM 1295 C CA . LEU A 1 164 ? 12.548 17.988 -31.430 1.00 95.56 164 LEU A CA 1
ATOM 1296 C C . LEU A 1 164 ? 12.021 16.557 -31.294 1.00 95.56 164 LEU A C 1
ATOM 1298 O O . LEU A 1 164 ? 11.576 15.983 -32.281 1.00 95.56 164 LEU A O 1
ATOM 1302 N N . TYR A 1 165 ? 11.969 16.016 -30.074 1.00 94.50 165 TYR A N 1
ATOM 1303 C CA . TYR A 1 165 ? 11.411 14.691 -29.797 1.00 94.50 165 TYR A CA 1
ATOM 1304 C C . TYR A 1 165 ? 9.944 14.586 -30.222 1.00 94.50 165 TYR A C 1
ATO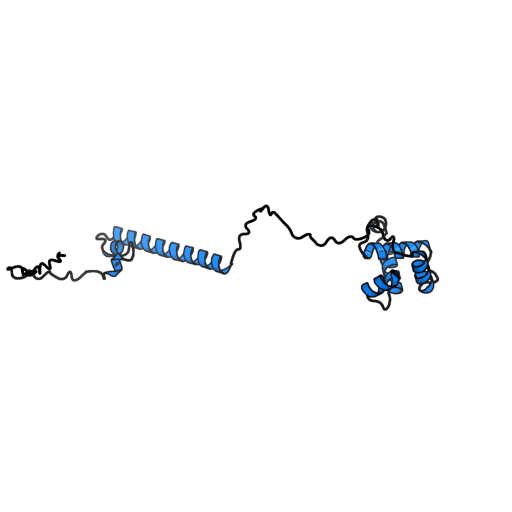M 1306 O O . TYR A 1 165 ? 9.565 13.626 -30.886 1.00 94.50 165 TYR A O 1
ATOM 1314 N N . LEU A 1 166 ? 9.118 15.588 -29.910 1.00 93.94 166 LEU A N 1
ATOM 1315 C CA . LEU A 1 166 ? 7.715 15.628 -30.342 1.00 93.94 166 LEU A CA 1
ATOM 1316 C C . LEU A 1 166 ? 7.566 15.730 -31.864 1.00 93.94 166 LEU A C 1
ATOM 1318 O O . LEU A 1 166 ? 6.578 15.255 -32.420 1.00 93.94 166 LEU A O 1
ATOM 1322 N N . THR A 1 167 ? 8.531 16.354 -32.539 1.00 94.44 167 THR A N 1
ATOM 1323 C CA . THR A 1 167 ? 8.565 16.422 -34.005 1.00 94.44 167 THR A CA 1
ATOM 1324 C C . THR A 1 167 ? 8.962 15.075 -34.600 1.00 94.44 167 THR A C 1
ATOM 1326 O O . THR A 1 167 ? 8.318 14.604 -35.533 1.00 94.44 167 THR A O 1
ATOM 1329 N N . TRP A 1 168 ? 9.975 14.436 -34.022 1.00 93.62 168 TRP A N 1
ATOM 1330 C CA . TRP A 1 168 ? 10.504 13.148 -34.451 1.00 93.62 168 TRP A CA 1
ATOM 1331 C C . TRP A 1 168 ? 9.514 11.993 -34.225 1.00 93.62 168 TRP A C 1
ATOM 1333 O O . TRP A 1 168 ? 9.292 11.177 -35.115 1.00 93.62 168 TRP A O 1
ATOM 1343 N N . SER A 1 169 ? 8.836 11.979 -33.075 1.00 93.38 169 SER A N 1
ATOM 1344 C CA . SER A 1 169 ? 7.820 10.977 -32.704 1.00 93.38 169 SER A CA 1
ATOM 1345 C C . SER A 1 169 ? 6.417 11.274 -33.239 1.00 93.38 169 SER A C 1
ATOM 1347 O O . SER A 1 169 ? 5.452 10.573 -32.923 1.00 93.38 169 SER A O 1
ATOM 1349 N N . ARG A 1 170 ? 6.265 12.319 -34.060 1.00 93.44 170 ARG A N 1
ATOM 1350 C CA . ARG A 1 170 ? 4.958 12.787 -34.516 1.00 93.44 170 ARG A CA 1
ATOM 1351 C C . ARG A 1 170 ? 4.203 11.690 -35.268 1.00 93.44 170 ARG A C 1
ATOM 1353 O O . ARG A 1 170 ? 4.677 11.161 -36.266 1.00 93.44 170 ARG A O 1
ATOM 1360 N N . GLY A 1 171 ? 2.969 11.440 -34.835 1.00 91.75 171 GLY A N 1
ATOM 1361 C CA . GLY A 1 171 ? 2.079 10.460 -35.463 1.00 91.75 171 GLY A CA 1
ATOM 1362 C C . GLY A 1 171 ? 2.149 9.058 -34.858 1.00 91.75 171 GLY A C 1
ATOM 1363 O O . GLY A 1 171 ? 1.387 8.206 -35.298 1.00 91.75 171 GLY A O 1
ATOM 1364 N N . TYR A 1 172 ? 2.984 8.846 -33.836 1.00 91.06 172 TYR A N 1
ATOM 1365 C CA . TYR A 1 172 ? 3.082 7.592 -33.092 1.00 91.06 172 TYR A CA 1
ATOM 1366 C C . TYR A 1 172 ? 2.730 7.806 -31.618 1.00 91.06 172 TYR A C 1
ATOM 1368 O O . TYR A 1 172 ? 3.001 8.863 -31.040 1.00 91.06 172 TYR A O 1
ATOM 1376 N N . THR A 1 173 ? 2.141 6.795 -30.984 1.00 91.31 173 THR A N 1
ATOM 1377 C CA . THR A 1 173 ? 2.131 6.723 -29.517 1.00 91.31 173 THR A CA 1
ATOM 1378 C C . THR A 1 173 ? 3.542 6.415 -28.995 1.00 91.31 173 THR A C 1
ATOM 1380 O O . THR A 1 173 ? 4.361 5.874 -29.739 1.00 91.31 173 THR A O 1
ATOM 1383 N N . PRO A 1 174 ? 3.861 6.710 -27.718 1.00 83.81 174 PRO A N 1
ATOM 1384 C CA . PRO A 1 174 ? 5.188 6.419 -27.170 1.00 83.81 174 PRO A CA 1
ATOM 1385 C C . PRO A 1 174 ? 5.619 4.951 -27.322 1.00 83.81 174 PRO A C 1
ATOM 1387 O O . PRO A 1 174 ? 6.784 4.696 -27.600 1.00 83.81 174 PRO A O 1
ATOM 1390 N N . GLY A 1 175 ? 4.684 4.002 -27.184 1.00 83.62 175 GLY A N 1
ATOM 1391 C CA . GLY A 1 175 ? 4.959 2.573 -27.373 1.00 83.62 175 GLY A CA 1
ATOM 1392 C C . GLY A 1 175 ? 5.255 2.219 -28.831 1.00 83.62 175 GLY A C 1
ATOM 1393 O O . GLY A 1 175 ? 6.290 1.635 -29.116 1.00 83.62 175 GLY A O 1
ATOM 1394 N N . GLU A 1 176 ? 4.406 2.655 -29.767 1.00 88.31 176 GLU A N 1
ATOM 1395 C CA . GLU A 1 176 ? 4.621 2.415 -31.205 1.00 88.31 176 GLU A CA 1
ATOM 1396 C C . GLU A 1 176 ? 5.921 3.050 -31.710 1.00 88.31 176 GLU A C 1
ATOM 1398 O O . GLU A 1 176 ? 6.606 2.493 -32.564 1.00 88.31 176 GLU A O 1
ATOM 1403 N N . PHE A 1 177 ? 6.262 4.228 -31.186 1.00 88.81 177 PHE A N 1
ATOM 1404 C CA . PHE A 1 177 ? 7.501 4.911 -31.522 1.00 88.81 177 PHE A CA 1
ATOM 1405 C C . PHE A 1 177 ? 8.726 4.153 -31.004 1.00 88.81 177 PHE A C 1
ATOM 1407 O O . PHE A 1 177 ? 9.701 3.987 -31.735 1.00 88.81 177 PHE A O 1
ATOM 1414 N N . PHE A 1 178 ? 8.657 3.671 -29.762 1.00 84.75 178 PHE A N 1
ATOM 1415 C CA . PHE A 1 178 ? 9.707 2.858 -29.162 1.00 84.75 178 PHE A CA 1
ATOM 1416 C C . PHE A 1 178 ? 9.924 1.562 -29.953 1.00 84.75 178 PHE A C 1
ATOM 1418 O O . PHE A 1 178 ? 11.057 1.283 -30.340 1.00 84.75 178 PHE A O 1
ATOM 1425 N N . ASP A 1 179 ? 8.849 0.847 -30.298 1.00 84.06 179 ASP A N 1
ATOM 1426 C CA . ASP A 1 179 ? 8.918 -0.379 -31.103 1.00 84.06 179 ASP A CA 1
ATOM 1427 C C . ASP A 1 179 ? 9.496 -0.111 -32.503 1.00 84.06 179 ASP A C 1
ATOM 1429 O O . ASP A 1 179 ? 10.303 -0.890 -33.004 1.00 84.06 179 ASP A O 1
ATOM 1433 N N . ARG A 1 180 ? 9.136 1.016 -33.135 1.00 84.25 180 ARG A N 1
ATOM 1434 C CA . ARG A 1 180 ? 9.651 1.408 -34.459 1.00 84.25 180 ARG A CA 1
ATOM 1435 C C . ARG A 1 180 ? 11.162 1.650 -34.457 1.00 84.25 180 ARG A C 1
ATOM 1437 O O . ARG A 1 180 ? 11.813 1.362 -35.453 1.00 84.25 180 ARG A O 1
ATOM 1444 N N . ILE A 1 181 ? 11.701 2.206 -33.376 1.00 82.88 181 ILE A N 1
ATOM 1445 C CA . ILE A 1 181 ? 13.125 2.557 -33.246 1.00 82.88 181 ILE A CA 1
ATOM 1446 C C . ILE A 1 181 ? 14.005 1.353 -32.883 1.00 82.88 181 ILE A C 1
ATOM 1448 O O . ILE A 1 181 ? 15.226 1.404 -33.037 1.00 82.88 181 ILE A O 1
ATOM 1452 N N . GLN A 1 182 ? 13.398 0.267 -32.407 1.00 71.06 182 GLN A N 1
ATOM 1453 C CA . GLN A 1 182 ? 14.091 -0.973 -32.058 1.00 71.06 182 GLN A CA 1
ATOM 1454 C C . GLN A 1 182 ? 14.385 -1.900 -33.250 1.00 71.06 182 GLN A C 1
ATOM 1456 O O . GLN A 1 182 ? 15.117 -2.874 -33.067 1.00 71.06 182 GLN A O 1
ATOM 1461 N N . VAL A 1 183 ? 13.815 -1.634 -34.432 1.00 59.44 183 VAL A N 1
ATOM 1462 C CA . VAL A 1 183 ? 13.918 -2.476 -35.644 1.00 59.44 183 VAL A CA 1
ATOM 1463 C C . VAL A 1 183 ? 14.910 -1.882 -36.636 1.00 59.44 183 VAL A C 1
ATOM 1465 O O . VAL A 1 183 ? 15.710 -2.670 -37.189 1.00 59.44 183 VAL A O 1
#